Protein AF-A0A655AI24-F1 (afdb_monomer_lite)

Secondary structure (DSSP, 8-state):
-EEEHHHHHHHHHHHH-TTS----EEEEEEB--SS-THHHHTT--S-EEEEE-TTGGGSSSB-HHHHHHH-TTEEEEEETT--GGGG---TTTTTTTT-----HHHHHHHHHHHHHHHHHHTT--GGGGGGG-TTPPPTTEEPP-TTPPPPPHHHHHHHHT-

Organism: Mycobacterium tuberculosis (NCBI:txid1773)

pLDDT: mean 83.65, std 15.65, range [48.12, 98.06]

InterPro domains:
  IPR029058 Alpha/Beta hydrolase fold [SSF53474] (1-128)

Radius of gyration: 15.66 Å; chains: 1; bounding box: 42×34×44 Å

Structure (mmCIF, N/CA/C/O backbone):
data_AF-A0A655AI24-F1
#
_entry.id   AF-A0A655AI24-F1
#
loop_
_atom_site.group_PDB
_atom_site.id
_atom_site.type_symbol
_atom_site.label_atom_id
_atom_site.label_alt_id
_atom_site.label_comp_id
_atom_site.label_asym_id
_atom_site.label_entity_id
_atom_site.label_seq_id
_atom_site.pdbx_PDB_ins_code
_atom_site.Cartn_x
_atom_site.Cartn_y
_atom_site.Cartn_z
_atom_site.occupancy
_atom_site.B_iso_or_equiv
_atom_site.auth_seq_id
_atom_site.auth_comp_id
_atom_site.auth_asym_id
_atom_site.auth_atom_id
_atom_site.pdbx_PDB_model_num
ATOM 1 N N . MET A 1 1 ? -0.957 9.000 -0.628 1.00 93.75 1 MET A N 1
ATOM 2 C CA . MET A 1 1 ? -0.768 7.888 -1.589 1.00 93.75 1 MET A CA 1
ATOM 3 C C . MET A 1 1 ? 0.140 8.346 -2.714 1.00 93.75 1 MET A C 1
ATOM 5 O O . MET A 1 1 ? 0.152 9.540 -2.987 1.00 93.75 1 MET A O 1
ATOM 9 N N . GLY A 1 2 ? 0.846 7.440 -3.384 1.00 93.88 2 GLY A N 1
ATOM 10 C CA . GLY A 1 2 ? 1.641 7.798 -4.559 1.00 93.88 2 GLY A CA 1
ATOM 11 C C . GLY A 1 2 ? 2.158 6.586 -5.324 1.00 93.88 2 GLY A C 1
ATOM 12 O O . GLY A 1 2 ? 1.978 5.450 -4.883 1.00 93.88 2 GLY A O 1
ATOM 13 N N . HIS A 1 3 ? 2.776 6.838 -6.480 1.00 93.50 3 HIS A N 1
ATOM 14 C CA . HIS A 1 3 ? 3.334 5.811 -7.358 1.00 93.50 3 HIS A CA 1
ATOM 15 C C . HIS A 1 3 ? 4.844 5.972 -7.557 1.00 93.50 3 HIS A C 1
ATOM 17 O O . HIS A 1 3 ? 5.327 7.104 -7.591 1.00 93.50 3 HIS A O 1
ATOM 23 N N . GLY A 1 4 ? 5.581 4.868 -7.710 1.00 91.31 4 GLY A N 1
ATOM 24 C CA . GLY A 1 4 ? 7.021 4.911 -7.945 1.00 91.31 4 GLY A CA 1
ATOM 25 C C . GLY A 1 4 ? 7.718 5.571 -6.763 1.00 91.31 4 GLY A C 1
ATOM 26 O O . GLY A 1 4 ? 7.438 5.251 -5.605 1.00 91.31 4 GLY A O 1
ATOM 27 N N . PHE A 1 5 ? 8.514 6.599 -7.048 1.00 92.56 5 PHE A N 1
ATOM 28 C CA . PHE A 1 5 ? 9.107 7.439 -6.010 1.00 92.56 5 PHE A CA 1
ATOM 29 C C . PHE A 1 5 ? 8.042 8.088 -5.115 1.00 92.56 5 PHE A C 1
ATOM 31 O O . PHE A 1 5 ? 8.192 8.136 -3.899 1.00 92.56 5 PHE A O 1
ATOM 38 N N . GLY A 1 6 ? 6.914 8.514 -5.692 1.00 93.88 6 GLY A N 1
ATOM 39 C CA . GLY A 1 6 ? 5.787 9.063 -4.938 1.00 93.88 6 GLY A CA 1
ATOM 40 C C . GLY A 1 6 ? 5.151 8.056 -3.973 1.00 93.88 6 GLY A C 1
ATOM 41 O O . GLY A 1 6 ? 4.557 8.461 -2.977 1.00 93.88 6 GLY A O 1
ATOM 42 N N . GLY A 1 7 ? 5.275 6.750 -4.240 1.00 95.00 7 GLY A N 1
ATOM 43 C CA . GLY A 1 7 ? 4.836 5.699 -3.320 1.00 95.00 7 GLY A CA 1
ATOM 44 C C . GLY A 1 7 ? 5.677 5.691 -2.047 1.00 95.00 7 GLY A C 1
ATOM 45 O O . GLY A 1 7 ? 5.126 5.726 -0.952 1.00 95.00 7 GLY A O 1
ATOM 46 N N . SER A 1 8 ? 6.998 5.754 -2.200 1.00 95.88 8 SER A N 1
ATOM 47 C CA . SER A 1 8 ? 7.948 5.856 -1.088 1.00 95.88 8 SER A CA 1
ATOM 48 C C . SER A 1 8 ? 7.853 7.206 -0.373 1.00 95.88 8 SER A C 1
ATOM 50 O O . SER A 1 8 ? 7.843 7.259 0.852 1.00 95.88 8 SER A O 1
ATOM 52 N N . ALA A 1 9 ? 7.661 8.305 -1.108 1.00 96.50 9 ALA A N 1
ATOM 53 C CA . ALA A 1 9 ? 7.425 9.623 -0.521 1.00 96.50 9 ALA A CA 1
ATOM 54 C C . ALA A 1 9 ? 6.152 9.665 0.344 1.00 96.50 9 ALA A C 1
ATOM 56 O O . ALA A 1 9 ? 6.130 10.343 1.366 1.00 96.50 9 ALA A O 1
ATOM 57 N N . ALA A 1 10 ? 5.101 8.919 -0.018 1.00 96.50 10 ALA A N 1
ATOM 58 C CA . ALA A 1 10 ? 3.894 8.826 0.803 1.00 96.50 10 ALA A CA 1
ATOM 59 C C . ALA A 1 10 ? 4.153 8.154 2.165 1.00 96.50 10 ALA A C 1
ATOM 61 O O . ALA A 1 10 ? 3.494 8.513 3.138 1.00 96.50 10 ALA A O 1
ATOM 62 N N . VAL A 1 11 ? 5.106 7.220 2.236 1.00 96.44 11 VAL A N 1
ATOM 63 C C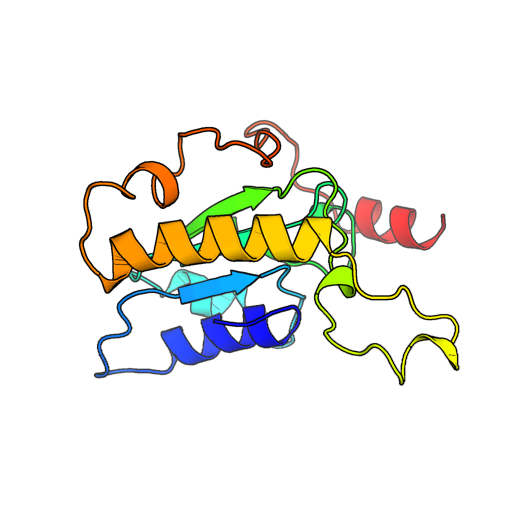A . VAL A 1 11 ? 5.550 6.580 3.486 1.00 96.44 11 VAL A CA 1
ATOM 64 C C . VAL A 1 11 ? 6.297 7.587 4.353 1.00 96.44 11 VAL A C 1
ATOM 66 O O . VAL A 1 11 ? 5.933 7.778 5.509 1.00 96.44 11 VAL A O 1
ATOM 69 N N . PHE A 1 12 ? 7.275 8.298 3.779 1.00 95.88 12 PHE A N 1
ATOM 70 C CA . PHE A 1 12 ? 7.984 9.376 4.479 1.00 95.88 12 PHE A CA 1
ATOM 71 C C . PHE A 1 12 ? 7.029 10.439 5.016 1.00 95.88 12 PHE A C 1
ATOM 73 O O . PHE A 1 12 ? 7.134 10.837 6.172 1.00 95.88 12 PHE A O 1
ATOM 80 N N . ALA A 1 13 ? 6.077 10.875 4.188 1.00 95.06 13 ALA A N 1
ATOM 81 C CA . ALA A 1 13 ? 5.080 11.853 4.593 1.00 95.06 13 ALA A CA 1
ATOM 82 C C . ALA A 1 13 ? 4.250 11.342 5.776 1.00 95.06 13 ALA A C 1
ATOM 84 O O . ALA A 1 13 ? 4.054 12.074 6.737 1.00 95.06 13 ALA A O 1
ATOM 85 N N . ALA A 1 14 ? 3.797 10.087 5.738 1.00 94.06 14 ALA A N 1
ATOM 86 C CA . ALA A 1 14 ? 3.033 9.509 6.838 1.00 94.06 14 ALA A CA 1
ATOM 87 C C . ALA A 1 14 ? 3.841 9.428 8.140 1.00 94.06 14 ALA A C 1
ATOM 89 O O . ALA A 1 14 ? 3.306 9.751 9.194 1.00 94.06 14 ALA A O 1
ATOM 90 N N . ALA A 1 15 ? 5.120 9.054 8.068 1.00 93.00 15 ALA A N 1
ATOM 91 C CA . ALA A 1 15 ? 5.975 8.933 9.248 1.00 93.00 15 ALA A CA 1
ATOM 92 C C . ALA A 1 15 ? 6.372 10.297 9.838 1.00 93.00 15 ALA A C 1
ATOM 94 O O . ALA A 1 15 ? 6.539 10.423 11.047 1.00 93.00 15 ALA A O 1
ATOM 95 N N . GLY A 1 16 ? 6.509 11.327 8.995 1.00 89.56 16 GLY A N 1
ATOM 96 C CA . GLY A 1 16 ? 6.860 12.684 9.423 1.00 89.56 16 GLY A CA 1
ATOM 97 C C . GLY A 1 16 ? 5.687 13.518 9.951 1.00 89.56 16 GLY A C 1
ATOM 98 O O . GLY A 1 16 ? 5.912 14.552 10.578 1.00 89.56 16 GLY A O 1
ATOM 99 N N . LEU A 1 17 ? 4.439 13.105 9.710 1.00 86.50 17 LEU A N 1
ATOM 100 C CA . LEU A 1 17 ? 3.241 13.821 10.157 1.00 86.50 17 LEU A CA 1
ATOM 101 C C . LEU A 1 17 ? 2.897 13.470 11.613 1.00 86.50 17 LEU A C 1
ATOM 103 O O . LEU A 1 17 ? 1.951 12.734 11.892 1.00 86.50 17 LEU A O 1
ATOM 107 N N . THR A 1 18 ? 3.646 14.034 12.559 1.00 66.19 18 THR A N 1
ATOM 108 C CA . THR A 1 18 ? 3.320 13.960 13.990 1.00 66.19 18 THR A CA 1
ATOM 109 C C . THR A 1 18 ? 2.122 14.867 14.313 1.00 66.19 18 THR A C 1
ATOM 111 O O . THR A 1 18 ? 2.037 16.009 13.867 1.00 66.19 18 THR A O 1
ATOM 114 N N . GLY A 1 19 ? 1.128 14.352 15.044 1.00 63.41 19 GLY A N 1
ATOM 115 C CA . GLY A 1 19 ? -0.059 15.119 15.466 1.00 63.41 19 GLY A CA 1
ATOM 116 C C . GLY A 1 19 ? -1.179 15.272 14.425 1.00 63.41 19 GLY A C 1
ATOM 117 O O . GLY A 1 19 ? -2.259 15.748 14.765 1.00 63.41 19 GLY A O 1
ATOM 118 N N . THR A 1 20 ? -0.978 14.825 13.181 1.00 70.38 20 THR A N 1
ATOM 119 C CA . THR A 1 20 ? -2.058 14.700 12.187 1.00 70.38 20 THR A CA 1
ATOM 120 C C . THR A 1 20 ? -2.471 13.239 12.068 1.00 70.38 20 THR A C 1
ATOM 122 O O . THR A 1 20 ? -1.638 12.373 11.813 1.00 70.38 20 THR A O 1
ATOM 125 N N . HIS A 1 21 ? -3.763 12.941 12.211 1.00 79.69 21 HIS A N 1
ATOM 126 C CA . HIS A 1 21 ? -4.266 11.569 12.111 1.00 79.69 21 HIS A CA 1
ATOM 127 C C . HIS A 1 21 ? -4.340 11.102 10.650 1.00 79.69 21 HIS A C 1
ATOM 129 O O . HIS A 1 21 ? -5.412 11.077 10.038 1.00 79.69 21 HIS A O 1
ATOM 135 N N . VAL A 1 22 ? -3.198 10.714 10.077 1.00 90.31 22 VAL A N 1
ATOM 136 C CA . VAL A 1 22 ? -3.171 9.932 8.836 1.00 90.31 22 VAL A CA 1
ATOM 137 C C . VAL A 1 22 ? -3.918 8.625 9.100 1.00 90.31 22 VAL A C 1
ATOM 139 O O . VAL A 1 22 ? -3.504 7.818 9.921 1.00 90.31 22 VAL A O 1
ATOM 142 N N . LYS A 1 23 ? -5.052 8.417 8.428 1.00 93.00 23 LYS A N 1
ATOM 143 C CA . LYS A 1 23 ? -5.887 7.224 8.653 1.00 93.00 23 LYS A CA 1
ATOM 144 C C . LYS A 1 23 ? -5.471 6.026 7.810 1.00 93.00 23 LYS A C 1
ATOM 146 O O . LYS A 1 23 ? -5.739 4.892 8.183 1.00 93.00 23 LYS A O 1
ATOM 151 N N . SER A 1 24 ? -4.873 6.270 6.648 1.00 94.75 24 SER A N 1
ATOM 152 C CA . SER A 1 24 ? -4.432 5.212 5.749 1.00 94.75 24 SER A CA 1
ATOM 153 C C . SER A 1 24 ? -3.457 5.743 4.708 1.00 94.75 24 SER A C 1
ATOM 155 O O . SER A 1 24 ? -3.498 6.919 4.335 1.00 94.75 24 SER A O 1
ATOM 157 N N . VAL A 1 25 ? -2.597 4.865 4.207 1.00 97.00 25 VAL A N 1
ATOM 158 C CA . VAL A 1 25 ? -1.568 5.193 3.221 1.00 97.00 25 VAL A CA 1
ATOM 159 C C . VAL A 1 25 ? -1.564 4.126 2.126 1.00 97.00 25 VAL A C 1
ATOM 161 O O . VAL A 1 25 ? -1.833 2.956 2.378 1.00 97.00 25 VAL A O 1
ATOM 164 N N . ALA A 1 26 ? -1.258 4.525 0.891 1.00 97.75 26 ALA A N 1
ATOM 165 C CA . ALA A 1 26 ? -1.111 3.598 -0.227 1.00 97.75 26 ALA A CA 1
ATOM 166 C C . ALA A 1 26 ? 0.149 3.909 -1.045 1.00 97.75 26 ALA A C 1
ATOM 168 O O . ALA A 1 26 ? 0.319 5.040 -1.519 1.00 97.75 26 ALA A O 1
ATOM 169 N N . ALA A 1 27 ? 1.001 2.901 -1.222 1.00 97.50 27 ALA A N 1
ATOM 170 C CA . ALA A 1 27 ? 2.244 2.935 -1.980 1.00 97.50 27 ALA A CA 1
ATOM 171 C C . ALA A 1 27 ? 2.110 2.033 -3.220 1.00 97.50 27 ALA A C 1
ATOM 173 O O . ALA A 1 27 ? 1.995 0.813 -3.122 1.00 97.50 27 ALA A O 1
ATOM 174 N N . ILE A 1 28 ? 2.071 2.636 -4.408 1.00 96.50 28 ILE A N 1
ATOM 175 C CA . ILE A 1 28 ? 1.711 1.946 -5.651 1.00 96.50 28 ILE A CA 1
ATOM 176 C C . ILE A 1 28 ? 2.957 1.753 -6.519 1.00 96.50 28 ILE A C 1
ATOM 178 O O . ILE A 1 28 ? 3.499 2.713 -7.052 1.00 96.50 28 ILE A O 1
ATOM 182 N N . PHE A 1 29 ? 3.403 0.517 -6.712 1.00 93.81 29 PHE A N 1
ATOM 183 C CA . PHE A 1 29 ? 4.691 0.180 -7.335 1.00 93.81 29 PHE A CA 1
ATOM 184 C C . PHE A 1 29 ? 5.828 1.063 -6.775 1.00 93.81 29 PHE A C 1
ATOM 186 O O . PHE A 1 29 ? 6.417 1.833 -7.537 1.00 93.81 29 PHE A O 1
ATOM 193 N N . PRO A 1 30 ? 6.044 1.083 -5.442 1.00 94.56 30 PRO A N 1
ATOM 194 C CA . PRO A 1 30 ? 7.007 1.986 -4.826 1.00 94.56 30 PRO A CA 1
ATOM 195 C C . PRO A 1 30 ? 8.438 1.655 -5.258 1.00 94.56 30 PRO A C 1
ATOM 197 O O . PRO A 1 30 ? 8.767 0.495 -5.529 1.00 94.56 30 PRO A O 1
ATOM 200 N N . THR A 1 31 ? 9.278 2.687 -5.334 1.00 92.12 31 THR A N 1
ATOM 201 C CA . THR A 1 31 ? 10.678 2.539 -5.742 1.00 92.12 31 THR A CA 1
ATOM 202 C C . THR A 1 31 ? 11.656 2.842 -4.620 1.00 92.12 31 THR A C 1
ATOM 204 O O . THR A 1 31 ? 11.360 3.634 -3.727 1.00 92.12 31 THR A O 1
ATOM 207 N N . VAL A 1 32 ? 12.856 2.271 -4.714 1.00 89.56 32 VAL A N 1
ATOM 208 C CA . VAL A 1 32 ? 13.988 2.558 -3.826 1.00 89.56 32 VAL A CA 1
ATOM 209 C C . VAL A 1 32 ? 14.255 4.064 -3.731 1.00 89.56 32 VAL A C 1
ATOM 211 O O . VAL A 1 32 ? 14.145 4.802 -4.714 1.00 89.56 32 VAL A O 1
ATOM 214 N N . THR A 1 33 ? 14.605 4.516 -2.532 1.00 92.00 33 THR A N 1
ATOM 215 C CA . THR A 1 33 ? 14.949 5.906 -2.215 1.00 92.00 33 THR A CA 1
ATOM 216 C C . THR A 1 33 ? 16.215 5.942 -1.368 1.00 92.00 33 THR A C 1
ATOM 218 O O . THR A 1 33 ? 16.583 4.939 -0.758 1.00 92.00 33 THR A O 1
ATOM 221 N N . ASN A 1 34 ? 16.865 7.104 -1.306 1.00 90.62 34 ASN A N 1
ATOM 222 C CA . ASN A 1 34 ? 17.893 7.387 -0.310 1.00 90.62 34 ASN A CA 1
ATOM 223 C C . ASN A 1 34 ? 17.496 8.662 0.463 1.00 90.62 34 ASN A C 1
ATOM 225 O O . ASN A 1 34 ? 17.379 9.707 -0.183 1.00 90.62 34 ASN A O 1
ATOM 229 N N . PRO A 1 35 ? 17.255 8.607 1.789 1.00 91.69 35 PRO A N 1
ATOM 230 C CA . PRO A 1 35 ? 17.300 7.418 2.656 1.00 91.69 35 PRO A CA 1
ATOM 231 C C . PRO A 1 35 ? 16.249 6.353 2.283 1.00 91.69 35 PRO A C 1
ATOM 233 O O . PRO A 1 35 ? 15.304 6.632 1.540 1.00 91.69 35 PRO A O 1
ATOM 236 N N . ALA A 1 36 ? 16.428 5.122 2.770 1.00 94.44 36 ALA A N 1
ATOM 237 C CA . ALA A 1 36 ? 15.520 4.004 2.504 1.00 94.44 36 ALA A CA 1
ATOM 238 C C . ALA A 1 36 ? 14.152 4.228 3.174 1.00 94.44 36 ALA A C 1
ATOM 240 O O . ALA A 1 36 ? 14.090 4.513 4.370 1.00 94.44 36 ALA A O 1
ATOM 241 N N . ALA A 1 37 ? 13.061 4.092 2.414 1.00 95.44 37 ALA A N 1
ATOM 242 C CA . ALA A 1 37 ? 11.695 4.299 2.907 1.00 95.44 37 ALA A CA 1
ATOM 243 C C . ALA A 1 37 ? 11.235 3.218 3.899 1.00 95.44 37 ALA A C 1
ATOM 245 O O . ALA A 1 37 ? 10.284 3.426 4.639 1.00 95.44 37 ALA A O 1
ATOM 246 N N . GLU A 1 38 ? 11.922 2.082 3.948 1.00 95.94 38 GLU A N 1
ATOM 247 C CA . GLU A 1 38 ? 11.707 1.000 4.904 1.00 95.94 38 GLU A CA 1
ATOM 248 C C . GLU A 1 38 ? 11.964 1.446 6.349 1.00 95.94 38 GLU A C 1
ATOM 250 O O . GLU A 1 38 ? 11.266 1.008 7.256 1.00 95.94 38 GLU A O 1
ATOM 255 N N . GLN A 1 39 ? 12.916 2.359 6.563 1.00 95.44 39 GLN A N 1
ATOM 256 C CA . GLN A 1 39 ? 13.249 2.872 7.896 1.00 95.44 39 GLN A CA 1
ATOM 257 C C . GLN A 1 39 ? 12.078 3.626 8.551 1.00 95.44 39 GLN A C 1
ATOM 259 O O . GLN A 1 39 ? 11.667 3.238 9.641 1.00 95.44 39 GLN A O 1
ATOM 264 N N . PRO A 1 40 ? 11.476 4.653 7.918 1.00 94.50 40 PRO A N 1
ATOM 265 C CA . PRO A 1 40 ? 10.273 5.281 8.462 1.00 94.50 40 PRO A CA 1
ATOM 266 C C . PRO A 1 40 ? 9.041 4.372 8.400 1.00 94.50 40 PRO A C 1
ATOM 268 O O . PRO A 1 40 ? 8.119 4.559 9.184 1.00 94.50 40 PRO A O 1
ATOM 271 N N . ALA A 1 41 ? 8.991 3.390 7.493 1.00 95.88 41 ALA A N 1
ATOM 272 C CA . ALA A 1 41 ? 7.871 2.451 7.438 1.00 95.88 41 ALA A CA 1
ATOM 273 C C . ALA A 1 41 ? 7.759 1.603 8.714 1.00 95.88 41 ALA A C 1
ATOM 275 O O . ALA A 1 41 ? 6.648 1.337 9.163 1.00 95.88 41 ALA A O 1
ATOM 276 N N . ALA A 1 42 ? 8.898 1.268 9.330 1.00 95.44 42 ALA A N 1
ATOM 277 C CA . ALA A 1 42 ? 8.967 0.542 10.598 1.00 95.44 42 ALA A CA 1
ATOM 278 C C . ALA A 1 42 ? 8.350 1.285 11.788 1.00 95.44 42 ALA A C 1
ATOM 280 O O . ALA A 1 42 ? 8.073 0.667 12.811 1.00 95.44 42 ALA A O 1
ATOM 281 N N . THR A 1 43 ? 8.103 2.592 11.669 1.00 93.12 43 THR A N 1
ATOM 282 C CA . THR A 1 43 ? 7.449 3.382 12.722 1.00 93.12 43 THR A CA 1
ATOM 283 C C . THR A 1 43 ? 5.969 3.650 12.432 1.00 93.12 43 THR A C 1
ATOM 285 O O . THR A 1 43 ? 5.342 4.424 13.152 1.00 93.12 43 THR A O 1
ATOM 288 N N . LEU A 1 44 ? 5.401 3.090 11.354 1.00 93.38 44 LEU A N 1
ATOM 289 C CA . LEU A 1 44 ? 4.014 3.338 10.953 1.00 93.38 44 LEU A CA 1
ATOM 290 C C . LEU A 1 44 ? 3.031 2.341 11.578 1.00 93.38 44 LEU A C 1
ATOM 292 O O . LEU A 1 44 ? 2.939 1.191 11.156 1.00 93.38 44 LEU A O 1
ATOM 296 N N . ASP A 1 45 ? 2.165 2.846 12.457 1.00 91.88 45 ASP A N 1
ATOM 297 C CA . ASP A 1 45 ? 1.021 2.092 13.004 1.00 91.88 45 ASP A CA 1
ATOM 298 C C . ASP A 1 45 ? -0.261 2.198 12.160 1.00 91.88 45 ASP A C 1
ATOM 300 O O . ASP A 1 45 ? -1.278 1.555 12.436 1.00 91.88 45 ASP A O 1
ATOM 304 N N . VAL A 1 46 ? -0.241 3.026 11.116 1.00 93.19 46 VAL A N 1
ATOM 305 C CA . VAL A 1 46 ? -1.400 3.263 10.248 1.00 93.19 46 VAL A CA 1
ATOM 306 C C . VAL A 1 46 ? -1.528 2.153 9.198 1.00 93.19 46 VAL A C 1
ATOM 308 O O . VAL A 1 46 ? -0.512 1.672 8.688 1.00 93.19 46 VAL A O 1
ATOM 311 N N . PRO A 1 47 ? -2.754 1.750 8.813 1.00 95.38 47 PRO A N 1
ATOM 312 C CA . PRO A 1 47 ? -2.946 0.714 7.805 1.00 95.38 47 PRO A CA 1
ATOM 313 C C . PRO A 1 47 ? -2.434 1.166 6.430 1.00 95.38 47 PRO A C 1
ATOM 315 O O . PRO A 1 47 ? -2.779 2.251 5.933 1.00 95.38 47 PRO A O 1
ATOM 318 N N . GLY A 1 48 ? -1.648 0.298 5.792 1.00 96.81 48 GLY A N 1
ATOM 319 C CA . GLY A 1 48 ? -1.020 0.528 4.491 1.00 96.81 48 GLY A CA 1
ATOM 320 C C . GLY A 1 48 ? -1.540 -0.394 3.385 1.00 96.81 48 GLY A C 1
ATOM 321 O O . GLY A 1 48 ? -1.837 -1.559 3.624 1.00 96.81 48 GLY A O 1
ATOM 322 N N . LEU A 1 49 ? -1.598 0.097 2.146 1.00 98.06 49 LEU A N 1
ATOM 323 C CA . LEU A 1 49 ? -1.727 -0.740 0.949 1.00 98.06 49 LEU A CA 1
ATOM 324 C C . LEU A 1 49 ? -0.469 -0.608 0.094 1.00 98.06 49 LEU A C 1
ATOM 326 O O . LEU A 1 49 ? -0.149 0.488 -0.367 1.00 98.06 49 LEU A O 1
ATOM 330 N N . ILE A 1 50 ? 0.197 -1.723 -0.187 1.00 97.38 50 ILE A N 1
ATOM 331 C CA . ILE A 1 50 ? 1.327 -1.787 -1.113 1.00 97.38 50 ILE A CA 1
ATOM 332 C C . ILE A 1 50 ? 0.882 -2.566 -2.347 1.00 97.38 50 ILE A C 1
ATOM 334 O O . ILE A 1 50 ? 0.528 -3.739 -2.258 1.00 97.38 50 ILE A O 1
ATOM 338 N N . LEU A 1 51 ? 0.900 -1.925 -3.515 1.00 95.75 51 LEU A N 1
ATOM 339 C CA . LEU A 1 51 ? 0.647 -2.603 -4.789 1.00 95.75 51 LEU A CA 1
ATOM 340 C C . LEU A 1 51 ? 1.970 -2.830 -5.512 1.00 95.75 51 LEU A C 1
ATOM 342 O O . LEU A 1 51 ? 2.761 -1.903 -5.642 1.00 95.75 51 LEU A O 1
ATOM 346 N N . THR A 1 52 ? 2.205 -4.034 -6.023 1.00 93.25 52 THR A N 1
ATOM 347 C CA . THR A 1 52 ? 3.392 -4.355 -6.830 1.00 93.25 52 THR A CA 1
ATOM 348 C C . THR A 1 52 ? 3.018 -5.138 -8.089 1.00 93.25 52 THR A C 1
ATOM 350 O O . THR A 1 52 ? 1.862 -5.520 -8.266 1.00 93.25 52 THR A O 1
ATOM 353 N N . ALA A 1 53 ? 3.959 -5.334 -9.012 1.00 89.94 53 ALA A N 1
ATOM 354 C CA . ALA A 1 53 ? 3.776 -6.138 -10.222 1.00 89.94 53 ALA A CA 1
ATOM 355 C C . ALA A 1 53 ? 4.482 -7.507 -10.087 1.00 89.94 53 ALA A C 1
ATOM 357 O O . ALA A 1 53 ? 5.457 -7.608 -9.351 1.00 89.94 53 ALA A O 1
ATOM 358 N N . PRO A 1 54 ? 4.082 -8.559 -10.827 1.00 82.44 54 PRO A N 1
ATOM 359 C CA . PRO A 1 54 ? 4.648 -9.908 -10.666 1.00 82.44 54 PRO A CA 1
ATOM 360 C C . PRO A 1 54 ? 6.162 -10.009 -10.930 1.00 82.44 54 PRO A C 1
ATOM 362 O O . PRO A 1 54 ? 6.821 -10.919 -10.440 1.00 82.44 54 PRO A O 1
ATOM 365 N N . GLY A 1 55 ? 6.727 -9.072 -11.702 1.00 72.06 55 GLY A N 1
ATOM 366 C CA . GLY A 1 55 ? 8.168 -8.971 -11.962 1.00 72.06 55 GLY A CA 1
ATOM 367 C C . GLY A 1 55 ? 8.884 -7.865 -11.183 1.00 72.06 55 GLY A C 1
ATOM 368 O O . GLY A 1 55 ? 10.110 -7.834 -11.188 1.00 72.06 55 GLY A O 1
ATOM 369 N N . ASP A 1 56 ? 8.149 -6.980 -10.503 1.00 68.94 56 ASP A N 1
ATOM 370 C CA . ASP A 1 56 ? 8.722 -5.829 -9.790 1.00 68.94 56 ASP A CA 1
ATOM 371 C C . ASP A 1 56 ? 9.712 -6.241 -8.696 1.00 68.94 56 ASP A C 1
ATOM 373 O O . ASP A 1 56 ? 10.776 -5.632 -8.638 1.00 68.94 56 ASP A O 1
ATOM 377 N N . PRO A 1 57 ? 9.445 -7.266 -7.859 1.00 64.25 57 PRO A N 1
ATOM 378 C CA . PRO A 1 57 ? 10.381 -7.675 -6.813 1.00 64.25 57 PRO A CA 1
ATOM 379 C C . PRO A 1 57 ? 11.795 -8.005 -7.313 1.00 64.25 57 PRO A C 1
ATOM 381 O O . PRO A 1 57 ? 12.767 -7.835 -6.577 1.00 64.25 57 PRO A O 1
ATOM 384 N N . LYS A 1 58 ? 11.911 -8.451 -8.571 1.00 62.84 58 LYS A N 1
ATOM 385 C CA . LYS A 1 58 ? 13.181 -8.802 -9.226 1.00 62.84 58 LYS A CA 1
ATOM 386 C C . LYS A 1 58 ? 13.919 -7.584 -9.785 1.00 62.84 58 LYS A C 1
ATOM 388 O O . LYS A 1 58 ? 15.085 -7.686 -10.149 1.00 62.84 58 LYS A O 1
ATOM 393 N N . THR A 1 59 ? 13.259 -6.430 -9.850 1.00 63.22 59 THR A N 1
ATOM 394 C CA . THR A 1 59 ? 13.878 -5.180 -10.293 1.00 63.22 59 THR A CA 1
ATOM 395 C C . THR A 1 59 ? 14.695 -4.548 -9.167 1.00 63.22 59 THR A C 1
ATOM 397 O O . THR A 1 59 ? 14.337 -4.612 -7.989 1.00 63.22 59 THR A O 1
ATOM 400 N N . LEU A 1 60 ? 15.796 -3.887 -9.529 1.00 61.06 60 LEU A N 1
ATOM 401 C CA . LEU A 1 60 ? 16.576 -3.079 -8.585 1.00 61.06 60 LEU A CA 1
ATOM 402 C C . LEU A 1 60 ? 15.828 -1.843 -8.102 1.00 61.06 60 LEU A C 1
ATOM 404 O O . LEU A 1 60 ? 16.118 -1.332 -7.026 1.00 61.06 60 LEU A O 1
ATOM 408 N N . THR A 1 61 ? 14.887 -1.354 -8.903 1.00 75.12 61 THR A N 1
ATOM 409 C CA . THR A 1 61 ? 14.189 -0.107 -8.623 1.00 75.12 61 THR A CA 1
ATOM 410 C C . THR A 1 61 ? 13.022 -0.295 -7.672 1.00 75.12 61 THR A C 1
ATOM 412 O O . THR A 1 61 ? 12.651 0.679 -7.034 1.00 75.12 61 THR A O 1
ATOM 415 N N . SER A 1 62 ? 12.458 -1.497 -7.533 1.00 83.81 62 SER A N 1
ATOM 416 C CA . SER A 1 62 ? 11.350 -1.760 -6.611 1.00 83.81 62 SER A CA 1
ATOM 417 C C . SER A 1 62 ? 11.829 -2.033 -5.188 1.00 83.81 62 SER A C 1
ATOM 419 O O . SER A 1 62 ? 12.756 -2.818 -4.957 1.00 83.81 62 SER A O 1
ATOM 421 N N . ASN A 1 63 ? 11.123 -1.443 -4.225 1.00 89.62 63 ASN A N 1
ATOM 422 C CA . ASN A 1 63 ? 11.286 -1.729 -2.802 1.00 89.62 63 ASN A CA 1
ATOM 423 C C . ASN A 1 63 ? 10.025 -2.321 -2.149 1.00 89.62 63 ASN A C 1
ATOM 425 O O . ASN A 1 63 ? 9.972 -2.451 -0.933 1.00 89.62 63 ASN A O 1
ATOM 429 N N . ALA A 1 64 ? 9.020 -2.730 -2.932 1.00 91.75 64 ALA A N 1
ATOM 430 C CA . ALA A 1 64 ? 7.712 -3.139 -2.409 1.00 91.75 64 ALA A CA 1
ATOM 431 C C . ALA A 1 64 ? 7.767 -4.274 -1.364 1.00 91.75 64 ALA A C 1
ATOM 433 O O . ALA A 1 64 ? 7.077 -4.188 -0.353 1.00 91.75 64 ALA A O 1
ATOM 434 N N . LEU A 1 65 ? 8.597 -5.306 -1.582 1.00 89.44 65 LEU A N 1
ATOM 435 C CA . LEU A 1 65 ? 8.774 -6.403 -0.614 1.00 89.44 65 LEU A CA 1
ATOM 436 C C . LEU A 1 65 ? 9.544 -5.973 0.640 1.00 89.44 65 LEU A C 1
ATOM 438 O O . LEU A 1 65 ? 9.247 -6.439 1.734 1.00 89.44 65 LEU A O 1
ATOM 442 N N . GLY A 1 66 ? 10.557 -5.115 0.485 1.00 90.31 66 GLY A N 1
ATOM 443 C CA . GLY A 1 66 ? 11.291 -4.565 1.628 1.00 90.31 66 GLY A CA 1
ATOM 444 C C . GLY A 1 66 ? 10.363 -3.720 2.492 1.00 90.31 66 GLY A C 1
ATOM 445 O O . GLY A 1 66 ? 10.284 -3.908 3.701 1.00 90.31 66 GLY A O 1
ATOM 446 N N . LEU A 1 67 ? 9.568 -2.877 1.835 1.00 93.44 67 LEU A N 1
ATOM 447 C CA . LEU A 1 67 ? 8.581 -2.024 2.469 1.00 93.44 67 LEU A CA 1
ATOM 448 C C . LEU A 1 67 ? 7.482 -2.822 3.180 1.00 93.44 67 LEU A C 1
ATOM 450 O O . LEU A 1 67 ? 7.119 -2.463 4.292 1.00 93.44 67 LEU A O 1
ATOM 454 N N . SER A 1 68 ? 6.978 -3.912 2.588 1.00 93.38 68 SER A N 1
ATOM 455 C CA . SER A 1 68 ? 5.962 -4.748 3.243 1.00 93.38 68 SER A CA 1
ATOM 456 C C . SER A 1 68 ? 6.497 -5.498 4.458 1.00 93.38 68 SER A C 1
ATOM 458 O O . SER A 1 68 ? 5.743 -5.746 5.384 1.00 93.38 68 SER A O 1
ATOM 460 N N . ARG A 1 69 ? 7.785 -5.864 4.464 1.00 92.31 69 ARG A N 1
ATOM 461 C CA . ARG A 1 69 ? 8.430 -6.509 5.621 1.00 92.31 69 ARG A CA 1
ATOM 462 C C . ARG A 1 69 ? 8.718 -5.533 6.754 1.00 92.31 69 ARG A C 1
ATOM 464 O O . ARG A 1 69 ? 8.761 -5.950 7.899 1.00 92.31 69 ARG A O 1
ATOM 471 N N . ALA A 1 70 ? 8.963 -4.267 6.428 1.00 95.00 70 ALA A N 1
ATOM 472 C CA . ALA A 1 70 ? 9.211 -3.233 7.421 1.00 95.00 70 ALA A CA 1
ATOM 473 C C . ALA A 1 70 ? 7.918 -2.654 8.012 1.00 95.00 70 ALA A C 1
ATOM 475 O O . ALA A 1 70 ? 7.978 -2.008 9.043 1.00 95.00 70 ALA A O 1
ATOM 476 N N . TRP A 1 71 ? 6.764 -2.842 7.368 1.00 95.56 71 TRP A N 1
ATOM 477 C CA . TRP A 1 71 ? 5.505 -2.215 7.765 1.00 95.56 71 TRP A CA 1
ATOM 478 C C . TRP A 1 71 ? 4.428 -3.254 8.070 1.00 95.56 71 TRP A C 1
ATOM 480 O O . TRP A 1 71 ? 3.645 -3.630 7.199 1.00 95.56 71 TRP A O 1
ATOM 490 N N . ASP A 1 72 ? 4.337 -3.659 9.333 1.00 93.69 72 ASP A N 1
ATOM 491 C CA . ASP A 1 72 ? 3.459 -4.749 9.788 1.00 93.69 72 ASP A CA 1
ATOM 492 C C . ASP A 1 72 ? 1.969 -4.524 9.488 1.00 93.69 72 ASP A C 1
ATOM 494 O O . ASP A 1 72 ? 1.203 -5.464 9.278 1.00 93.69 72 ASP A O 1
ATOM 498 N N . LYS A 1 73 ? 1.527 -3.261 9.465 1.00 95.00 73 LYS A N 1
ATOM 499 C CA . LYS A 1 73 ? 0.135 -2.882 9.167 1.00 95.00 73 LYS A CA 1
ATOM 500 C C . LYS A 1 73 ? -0.150 -2.745 7.668 1.00 95.00 73 LYS A C 1
ATOM 502 O O . LYS A 1 73 ? -1.266 -2.368 7.297 1.00 95.00 73 LYS A O 1
ATOM 507 N N . ALA A 1 74 ? 0.826 -3.007 6.798 1.00 95.75 74 ALA A N 1
ATOM 508 C CA . ALA A 1 74 ? 0.637 -2.949 5.358 1.00 95.75 74 ALA A CA 1
ATOM 509 C C . ALA A 1 74 ? 0.120 -4.269 4.782 1.00 95.75 74 ALA A C 1
ATOM 511 O O . ALA A 1 74 ? 0.658 -5.343 5.014 1.00 95.75 74 ALA A O 1
ATOM 512 N N . THR A 1 75 ? -0.882 -4.168 3.916 1.00 95.19 75 THR A N 1
ATOM 513 C CA . THR A 1 75 ? -1.287 -5.251 3.023 1.00 95.19 75 THR A CA 1
ATOM 514 C C . THR A 1 75 ? -0.531 -5.131 1.705 1.00 95.19 75 THR A C 1
ATOM 516 O O . THR A 1 75 ? -0.714 -4.162 0.962 1.00 95.19 75 THR A O 1
ATOM 519 N N . LEU A 1 76 ? 0.299 -6.122 1.385 1.00 94.75 76 LEU A N 1
ATOM 520 C CA . LEU A 1 76 ? 0.917 -6.256 0.067 1.00 94.75 76 LEU A CA 1
ATOM 521 C C . LEU A 1 76 ? -0.054 -6.939 -0.902 1.00 94.75 76 LEU A C 1
ATOM 523 O O . LEU A 1 76 ? -0.722 -7.904 -0.545 1.00 94.75 76 LEU A O 1
ATOM 527 N N . ARG A 1 77 ? -0.120 -6.474 -2.154 1.00 94.88 77 ARG A N 1
ATOM 528 C CA . ARG A 1 77 ? -0.820 -7.172 -3.242 1.00 94.88 77 ARG A CA 1
ATOM 529 C C . ARG A 1 77 ? -0.038 -7.102 -4.546 1.00 94.88 77 ARG A C 1
ATOM 531 O O . ARG A 1 77 ? 0.326 -6.022 -5.015 1.00 94.88 77 ARG A O 1
ATOM 538 N N . ILE A 1 78 ? 0.152 -8.257 -5.177 1.00 93.50 78 ILE A N 1
ATOM 539 C CA . ILE A 1 78 ? 0.744 -8.366 -6.513 1.00 93.50 78 ILE A CA 1
ATOM 540 C C . ILE A 1 78 ? -0.381 -8.222 -7.539 1.00 93.50 78 ILE A C 1
ATOM 542 O O . ILE A 1 78 ? -1.276 -9.054 -7.595 1.00 93.50 78 ILE A O 1
ATOM 546 N N . VAL A 1 79 ? -0.375 -7.169 -8.354 1.00 93.56 79 VAL A N 1
ATOM 547 C CA . VAL A 1 79 ? -1.416 -6.914 -9.359 1.00 93.56 79 VAL A CA 1
ATOM 548 C C . VAL A 1 79 ? -1.138 -7.744 -10.612 1.00 93.56 79 VAL A C 1
ATOM 550 O O . VAL A 1 79 ? -0.176 -7.481 -11.338 1.00 93.56 79 VAL A O 1
ATOM 553 N N . SER A 1 80 ? -2.006 -8.711 -10.915 1.00 90.88 80 SER A N 1
ATOM 554 C CA . SER A 1 80 ? -1.818 -9.645 -12.029 1.00 90.88 80 SER A CA 1
ATOM 555 C C . SER A 1 80 ? -1.592 -8.910 -13.347 1.00 90.88 80 SER A C 1
ATOM 557 O O . SER A 1 80 ? -2.388 -8.052 -13.749 1.00 90.88 80 SER A O 1
ATOM 559 N N . LYS A 1 81 ? -0.539 -9.297 -14.077 1.00 85.56 81 LYS A N 1
ATOM 560 C CA . LYS A 1 81 ? -0.192 -8.738 -15.401 1.00 85.56 81 LYS A CA 1
ATOM 561 C C . LYS A 1 81 ? 0.018 -7.213 -15.395 1.00 85.56 81 LYS A C 1
ATOM 563 O O . LYS A 1 81 ? -0.107 -6.572 -16.446 1.00 85.56 81 LYS A O 1
ATOM 568 N N . ALA A 1 82 ? 0.291 -6.614 -14.235 1.00 83.44 82 ALA A N 1
ATOM 569 C CA . ALA A 1 82 ? 0.596 -5.197 -14.149 1.00 83.44 82 ALA A CA 1
ATOM 570 C C . ALA A 1 82 ? 1.957 -4.868 -14.767 1.00 83.44 82 ALA A C 1
ATOM 572 O O . ALA A 1 82 ? 2.883 -5.673 -14.784 1.00 83.44 82 ALA A O 1
ATOM 573 N N . ARG A 1 83 ? 2.055 -3.631 -15.251 1.00 80.69 83 ARG A N 1
ATOM 574 C CA . ARG A 1 83 ? 3.297 -2.984 -15.678 1.00 80.69 83 ARG A CA 1
ATOM 575 C C . ARG A 1 83 ? 3.463 -1.733 -14.828 1.00 80.69 83 ARG A C 1
ATOM 577 O O . ARG A 1 83 ? 2.599 -0.861 -14.936 1.00 80.69 83 ARG A O 1
ATOM 584 N N . ALA A 1 84 ? 4.522 -1.653 -14.020 1.00 74.31 84 ALA A N 1
ATOM 585 C 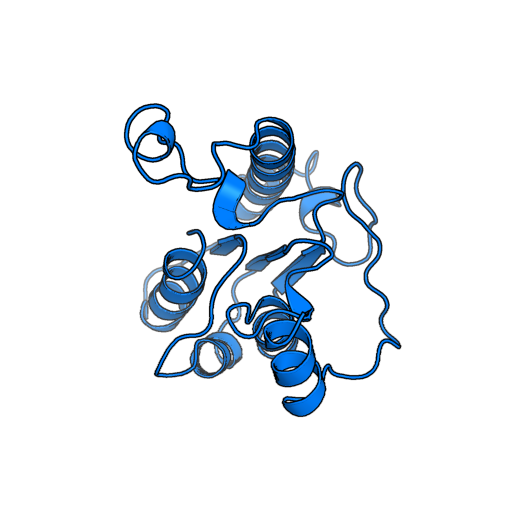CA . ALA A 1 84 ? 4.744 -0.551 -13.080 1.00 74.31 84 ALA A CA 1
ATOM 586 C C . ALA A 1 84 ? 4.716 0.820 -13.781 1.00 74.31 84 ALA A C 1
ATOM 588 O O . ALA A 1 84 ? 3.908 1.671 -13.425 1.00 74.31 84 ALA A O 1
ATOM 589 N N . GLY A 1 85 ? 5.457 0.983 -14.886 1.00 65.88 85 GLY A N 1
ATOM 590 C CA . GLY A 1 85 ? 5.429 2.209 -15.705 1.00 65.88 85 GLY A CA 1
ATOM 591 C C . GLY A 1 85 ? 4.102 2.478 -16.436 1.00 65.88 85 GLY A C 1
ATOM 592 O O . GLY A 1 85 ? 3.886 3.557 -16.978 1.00 65.88 85 GLY A O 1
ATOM 593 N N . GLY A 1 86 ? 3.171 1.520 -16.431 1.00 59.09 86 GLY A N 1
ATOM 594 C CA . GLY A 1 86 ? 1.874 1.626 -17.099 1.00 59.09 86 GLY A CA 1
ATOM 595 C C . GLY A 1 86 ? 0.861 2.533 -16.394 1.00 59.09 86 GLY A C 1
ATOM 596 O O . GLY A 1 86 ? -0.239 2.709 -16.926 1.00 59.09 86 GLY A O 1
ATOM 597 N N . LEU A 1 87 ? 1.194 3.087 -15.222 1.00 60.34 87 LEU A N 1
ATOM 598 C CA . LEU A 1 87 ? 0.376 4.092 -14.537 1.00 60.34 87 LEU A CA 1
ATOM 599 C C . LEU A 1 87 ? 0.614 5.521 -15.023 1.00 60.34 87 LEU A C 1
ATOM 601 O O . LEU A 1 87 ? -0.237 6.366 -14.762 1.00 60.34 87 LEU A O 1
ATOM 605 N N . VAL A 1 88 ? 1.703 5.791 -15.751 1.00 62.25 88 VAL A N 1
ATOM 606 C CA . VAL A 1 88 ? 1.982 7.131 -16.279 1.00 62.25 88 VAL A CA 1
ATOM 607 C C . VAL A 1 88 ? 0.849 7.553 -17.215 1.00 62.25 88 VAL A C 1
ATOM 609 O O . VAL A 1 88 ? 0.652 7.009 -18.305 1.00 62.25 88 VAL A O 1
ATOM 612 N N . GLU A 1 89 ? 0.073 8.537 -16.775 1.00 53.62 89 GLU A N 1
ATOM 613 C CA . GLU A 1 89 ? -1.089 9.045 -17.490 1.00 53.62 89 GLU A CA 1
ATOM 614 C C . GLU A 1 89 ? -0.627 10.122 -18.486 1.00 53.62 89 GLU A C 1
ATOM 616 O O . GLU A 1 89 ? -0.839 11.313 -18.315 1.00 53.62 89 GLU A O 1
ATOM 621 N N . GLY A 1 90 ? 0.089 9.696 -19.532 1.00 50.88 90 GLY A N 1
ATOM 622 C CA . GLY A 1 90 ? 0.698 10.594 -20.516 1.00 50.88 90 GLY A CA 1
ATOM 623 C C . GLY A 1 90 ? 0.605 10.031 -21.926 1.00 50.88 90 GLY A C 1
ATOM 624 O O . GLY A 1 90 ? 1.479 9.297 -22.375 1.00 50.88 90 GLY A O 1
ATOM 625 N N . ARG A 1 91 ? -0.465 10.383 -22.651 1.00 48.12 91 ARG A N 1
ATOM 626 C CA . ARG A 1 91 ? -0.704 9.931 -24.037 1.00 48.12 91 ARG A CA 1
ATOM 627 C C . ARG A 1 91 ? 0.214 10.614 -25.068 1.00 48.12 91 ARG A C 1
ATOM 629 O O . ARG A 1 91 ? 0.274 10.147 -26.200 1.00 48.12 91 ARG A O 1
ATOM 636 N N . ARG A 1 92 ? 0.877 11.723 -24.704 1.00 48.88 92 ARG A N 1
ATOM 637 C CA . ARG A 1 92 ? 1.565 12.618 -25.657 1.00 48.88 92 ARG A CA 1
ATOM 638 C C . ARG A 1 92 ? 3.092 12.698 -25.528 1.00 48.88 92 ARG A C 1
ATOM 640 O O . ARG A 1 92 ? 3.723 12.974 -26.536 1.00 48.88 92 ARG A O 1
ATOM 647 N N . LEU A 1 93 ? 3.690 12.414 -24.366 1.00 48.38 93 LEU A N 1
ATOM 648 C CA . LEU A 1 93 ? 5.154 12.513 -24.195 1.00 48.38 93 LEU A CA 1
ATOM 649 C C . LEU A 1 93 ? 5.899 11.184 -24.428 1.00 48.38 93 LEU A C 1
ATOM 651 O O . LEU A 1 93 ? 7.036 11.174 -24.879 1.00 48.38 93 LEU A O 1
ATOM 655 N N . THR A 1 94 ? 5.254 10.046 -24.158 1.00 51.12 94 THR A N 1
ATOM 656 C CA . THR A 1 94 ? 5.896 8.715 -24.182 1.00 51.12 94 THR A CA 1
ATOM 657 C C . THR A 1 94 ? 6.117 8.165 -25.591 1.00 51.12 94 THR A C 1
ATOM 659 O O . THR A 1 94 ? 7.103 7.475 -25.835 1.00 51.12 94 THR A O 1
ATOM 662 N N . LYS A 1 95 ? 5.243 8.515 -26.546 1.00 49.75 95 LYS A N 1
ATOM 663 C CA . LYS A 1 95 ? 5.304 8.021 -27.933 1.00 49.75 95 LYS A CA 1
ATO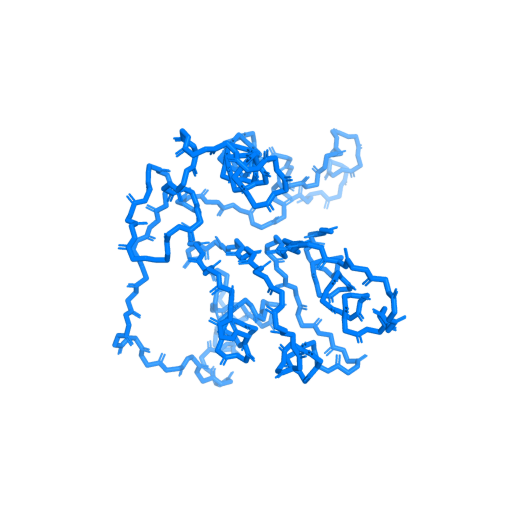M 664 C C . LYS A 1 95 ? 6.501 8.561 -28.728 1.00 49.75 95 LYS A C 1
ATOM 666 O O . LYS A 1 95 ? 6.926 7.902 -29.666 1.00 49.75 95 LYS A O 1
ATOM 671 N N . VAL A 1 96 ? 7.031 9.728 -28.351 1.00 52.03 96 VAL A N 1
ATOM 672 C CA . VAL A 1 96 ? 8.190 10.361 -29.011 1.00 52.03 96 VAL A CA 1
ATOM 673 C C . VAL A 1 96 ? 9.517 9.779 -28.502 1.00 52.03 96 VAL A C 1
ATOM 675 O O . VAL A 1 96 ? 10.506 9.791 -29.221 1.00 52.03 96 VAL A O 1
ATOM 678 N N . LEU A 1 97 ? 9.529 9.211 -27.291 1.00 57.59 97 LEU A N 1
ATOM 679 C CA . LEU A 1 97 ? 10.732 8.719 -26.606 1.00 57.59 97 LEU A CA 1
ATOM 680 C C . LEU A 1 97 ? 10.837 7.182 -26.551 1.00 57.59 97 LEU A C 1
ATOM 682 O O . LEU A 1 97 ? 11.688 6.655 -25.844 1.00 57.59 97 LEU A O 1
ATOM 686 N N . GLY A 1 98 ? 9.954 6.442 -27.235 1.00 52.81 98 GLY A N 1
ATOM 687 C CA . GLY A 1 98 ? 9.961 4.969 -27.210 1.00 52.81 98 GLY A CA 1
ATOM 688 C C . GLY A 1 98 ? 9.627 4.353 -25.842 1.00 52.81 98 GLY A C 1
ATOM 689 O O . GLY A 1 98 ? 9.838 3.160 -25.630 1.00 52.81 98 GLY A O 1
ATOM 690 N N . LEU A 1 99 ? 9.096 5.147 -24.907 1.00 56.09 99 LEU A N 1
ATOM 691 C CA . LEU A 1 99 ? 8.798 4.705 -23.548 1.00 56.09 99 LEU A CA 1
ATOM 692 C C . LEU A 1 99 ? 7.469 3.931 -23.501 1.00 56.09 99 LEU A C 1
ATOM 694 O O . LEU A 1 99 ? 6.510 4.305 -24.188 1.00 56.09 99 LEU A O 1
ATOM 698 N N . PRO A 1 100 ? 7.366 2.870 -22.678 1.00 55.19 100 PRO A N 1
ATOM 699 C CA . PRO A 1 100 ? 6.148 2.077 -22.566 1.00 55.19 100 PRO A CA 1
ATOM 700 C C . PRO A 1 100 ? 4.959 2.956 -22.150 1.00 55.19 100 PRO A C 1
ATOM 702 O O . PRO A 1 100 ? 4.963 3.594 -21.101 1.00 55.19 100 PRO A O 1
ATOM 705 N N . GLY A 1 101 ? 3.938 3.003 -23.009 1.00 57.59 101 GLY A N 1
ATOM 706 C CA . GLY A 1 101 ? 2.743 3.825 -22.818 1.00 57.59 101 GLY A CA 1
ATOM 707 C C . GLY A 1 101 ? 1.776 3.311 -21.734 1.00 57.59 101 GLY A C 1
ATOM 708 O O . GLY A 1 101 ? 1.976 2.236 -21.160 1.00 57.59 101 GLY A O 1
ATOM 709 N N . PRO A 1 102 ? 0.678 4.050 -21.475 1.00 63.91 102 PRO A N 1
ATOM 710 C CA . PRO A 1 102 ? -0.283 3.732 -20.419 1.00 63.91 102 PRO A CA 1
ATOM 711 C C . PRO A 1 102 ? -0.892 2.334 -20.584 1.00 63.91 102 PRO A C 1
ATOM 713 O O . PRO A 1 102 ? -1.415 1.981 -21.645 1.00 63.91 102 PRO A O 1
ATOM 716 N N . HIS A 1 103 ? -0.899 1.547 -19.506 1.00 77.81 103 HIS A N 1
ATOM 717 C CA . HIS A 1 103 ? -1.460 0.197 -19.494 1.00 77.81 103 HIS A CA 1
ATOM 718 C C . HIS A 1 103 ? -2.845 0.207 -18.839 1.00 77.81 103 HIS A C 1
ATOM 720 O O . HIS A 1 103 ? -2.991 0.047 -17.626 1.00 77.81 103 HIS A O 1
ATOM 726 N N . ARG A 1 104 ? -3.894 0.366 -19.659 1.00 81.81 104 ARG A N 1
ATOM 727 C CA . ARG A 1 104 ? -5.293 0.515 -19.199 1.00 81.81 104 ARG A CA 1
ATOM 728 C C . ARG A 1 104 ? -5.758 -0.585 -18.242 1.00 81.81 104 ARG A C 1
ATOM 730 O O . ARG A 1 104 ? -6.534 -0.320 -17.329 1.00 81.81 104 ARG A O 1
ATOM 737 N N . ARG A 1 105 ? -5.289 -1.823 -18.435 1.00 85.56 105 ARG A N 1
ATOM 738 C CA . ARG A 1 105 ? -5.616 -2.941 -17.535 1.00 85.56 105 ARG A CA 1
ATOM 739 C C . ARG A 1 105 ? -4.981 -2.759 -16.154 1.00 85.56 105 ARG A C 1
ATOM 741 O O . ARG A 1 105 ? -5.671 -2.985 -15.169 1.00 85.56 105 ARG A O 1
ATOM 748 N N . THR A 1 106 ? -3.733 -2.280 -16.085 1.00 87.00 106 THR A N 1
ATOM 749 C CA . THR A 1 106 ? -3.078 -1.933 -14.807 1.00 87.00 106 THR A CA 1
ATOM 750 C C . THR A 1 106 ? -3.868 -0.837 -14.111 1.00 87.00 106 THR A C 1
ATOM 752 O O . THR A 1 106 ? -4.238 -1.001 -12.958 1.00 87.00 106 THR A O 1
ATOM 755 N N . GLN A 1 107 ? -4.186 0.246 -14.827 1.00 89.69 107 GLN A N 1
ATOM 756 C CA . GLN A 1 107 ? -4.935 1.373 -14.269 1.00 89.69 107 GLN A CA 1
ATOM 757 C C . GLN A 1 107 ? -6.289 0.931 -13.706 1.00 89.69 107 GLN A C 1
ATOM 759 O O . GLN A 1 107 ? -6.643 1.316 -12.597 1.00 89.69 107 GLN A O 1
ATOM 764 N N . ARG A 1 108 ? -7.032 0.086 -14.435 1.00 92.31 108 ARG A N 1
ATOM 765 C CA . ARG A 1 108 ? -8.322 -0.442 -13.973 1.00 92.31 108 ARG A CA 1
ATOM 766 C C . ARG A 1 108 ? -8.179 -1.273 -12.697 1.00 92.31 108 ARG A C 1
ATOM 768 O O . ARG A 1 108 ? -8.940 -1.046 -11.763 1.00 92.31 108 ARG A O 1
ATOM 775 N N . SER A 1 109 ? -7.226 -2.206 -12.652 1.00 94.75 109 SER A N 1
ATOM 776 C CA . SER A 1 109 ? -7.005 -3.043 -11.466 1.00 94.75 109 SER A CA 1
ATOM 777 C C . SER A 1 109 ? -6.534 -2.219 -10.269 1.00 94.75 109 SER A C 1
ATOM 779 O O . SER A 1 109 ? -7.092 -2.353 -9.187 1.00 94.75 109 SER A O 1
ATOM 781 N N . VAL A 1 110 ? -5.565 -1.320 -10.469 1.00 94.94 110 VAL A N 1
ATOM 782 C CA . VAL A 1 110 ? -5.050 -0.431 -9.417 1.00 94.94 110 VAL A CA 1
ATOM 783 C C . VAL A 1 110 ? -6.160 0.454 -8.865 1.00 94.94 110 VAL A C 1
ATOM 785 O O . VAL A 1 110 ? -6.316 0.517 -7.653 1.00 94.94 110 VAL A O 1
ATOM 788 N N . ARG A 1 111 ? -6.974 1.082 -9.727 1.00 95.38 111 ARG A N 1
ATOM 789 C CA . ARG A 1 111 ? -8.120 1.892 -9.287 1.00 95.38 111 ARG A CA 1
ATOM 790 C C . ARG A 1 111 ? -9.109 1.061 -8.478 1.00 95.38 111 ARG A C 1
ATOM 792 O O . ARG A 1 111 ? -9.481 1.485 -7.399 1.00 95.38 111 ARG A O 1
ATOM 799 N N . ALA A 1 112 ? -9.488 -0.126 -8.949 1.00 96.69 112 ALA A N 1
ATOM 800 C CA . ALA A 1 112 ? -10.429 -0.979 -8.224 1.00 96.69 112 ALA A CA 1
ATOM 801 C C . ALA A 1 112 ? -9.901 -1.393 -6.838 1.00 96.69 112 ALA A C 1
ATOM 803 O O . ALA A 1 112 ? -10.617 -1.255 -5.849 1.00 96.69 112 ALA A O 1
ATOM 804 N N . LEU A 1 113 ? -8.648 -1.856 -6.763 1.00 97.31 113 LEU A N 1
ATOM 805 C CA . LEU A 1 113 ? -8.019 -2.283 -5.510 1.00 97.31 113 LEU A CA 1
ATOM 806 C C . LEU A 1 113 ? -7.853 -1.116 -4.533 1.00 97.31 113 LEU A C 1
ATOM 808 O O . LEU A 1 113 ? -8.226 -1.232 -3.369 1.00 97.31 113 LEU A O 1
ATOM 812 N N . LEU A 1 114 ? -7.339 0.016 -5.018 1.00 97.50 114 LEU A N 1
ATOM 813 C CA . LEU A 1 114 ? -7.139 1.218 -4.216 1.00 97.50 114 LEU A CA 1
ATOM 814 C C . LEU A 1 114 ? -8.469 1.784 -3.717 1.00 97.50 114 LEU A C 1
ATOM 816 O O . LEU A 1 114 ? -8.597 2.083 -2.537 1.00 97.50 114 LEU A O 1
ATOM 820 N N . THR A 1 115 ? -9.467 1.916 -4.593 1.00 97.75 115 THR A N 1
ATOM 821 C CA . THR A 1 115 ? -10.781 2.442 -4.217 1.00 97.75 115 THR A CA 1
ATOM 822 C C . THR A 1 115 ? -11.455 1.547 -3.186 1.00 97.75 115 THR A C 1
ATOM 824 O O . THR A 1 115 ? -11.892 2.062 -2.165 1.00 97.75 115 THR A O 1
ATOM 827 N N . GLY A 1 116 ? -11.498 0.227 -3.397 1.00 97.69 116 GLY A N 1
ATOM 828 C CA . GLY A 1 116 ? -12.084 -0.685 -2.413 1.00 97.69 116 GLY A CA 1
ATOM 829 C C . GLY A 1 116 ? -11.372 -0.608 -1.060 1.00 97.69 116 GLY A C 1
ATOM 830 O O . GLY A 1 116 ? -12.023 -0.509 -0.025 1.00 97.69 116 GLY A O 1
ATOM 831 N N . TYR A 1 117 ? -10.038 -0.555 -1.066 1.00 97.88 117 TYR A N 1
ATOM 832 C CA . TYR A 1 117 ? -9.254 -0.397 0.157 1.00 97.88 117 TYR A CA 1
ATOM 833 C C . TYR A 1 117 ? -9.603 0.899 0.903 1.00 97.88 117 TYR A C 1
ATOM 835 O O . TYR A 1 117 ? -9.916 0.851 2.088 1.00 97.88 117 TYR A O 1
ATOM 843 N N . LEU A 1 118 ? -9.628 2.041 0.208 1.00 97.25 118 LEU A N 1
ATOM 844 C CA . LEU A 1 118 ? -9.919 3.342 0.820 1.00 97.25 118 LEU A CA 1
ATOM 845 C C . LEU A 1 118 ? -11.380 3.482 1.274 1.00 97.25 118 LEU A C 1
ATOM 847 O O . LEU A 1 118 ? -11.633 4.107 2.303 1.00 97.25 118 LEU A O 1
ATOM 851 N N . LEU A 1 119 ? -12.342 2.893 0.556 1.00 98.06 119 LEU A N 1
ATOM 852 C CA . LEU A 1 119 ? -13.748 2.875 0.981 1.00 98.06 119 LEU A CA 1
ATOM 853 C C . LEU A 1 119 ? -13.913 2.178 2.336 1.00 98.06 119 LEU A C 1
ATOM 855 O O . LEU A 1 119 ? -14.702 2.628 3.165 1.00 98.06 119 LEU A O 1
ATOM 859 N N . TYR A 1 120 ? -13.115 1.143 2.598 1.00 97.50 120 TYR A N 1
ATOM 860 C CA . TYR A 1 120 ? -13.078 0.508 3.907 1.00 97.50 120 TYR A CA 1
ATOM 861 C C . TYR A 1 120 ? -12.246 1.297 4.931 1.00 97.50 120 TYR A C 1
ATOM 863 O O . TYR A 1 120 ? -12.763 1.638 5.991 1.00 97.50 120 TYR A O 1
ATOM 871 N N . THR A 1 121 ? -10.977 1.611 4.644 1.00 95.69 121 THR A N 1
ATOM 872 C CA . THR A 1 121 ? -10.054 2.164 5.657 1.00 95.69 121 THR A CA 1
ATOM 873 C C . THR A 1 121 ? -10.309 3.629 5.998 1.00 95.69 121 THR A C 1
ATOM 875 O O . THR A 1 121 ? -10.078 4.039 7.133 1.00 95.69 121 THR A O 1
ATOM 878 N N . LEU A 1 122 ? -10.796 4.426 5.043 1.00 94.75 122 LEU A N 1
ATOM 879 C CA . LEU A 1 122 ? -11.151 5.830 5.269 1.00 94.75 122 LEU A CA 1
ATOM 880 C C . LEU A 1 122 ? -12.655 6.015 5.465 1.00 94.75 122 LEU A C 1
ATOM 882 O O . LEU A 1 122 ? -13.061 6.794 6.326 1.00 94.75 122 LEU A O 1
ATOM 886 N N . GLY A 1 123 ? -13.464 5.324 4.657 1.00 93.88 123 GLY A N 1
ATOM 887 C CA . GLY A 1 123 ? -14.923 5.456 4.664 1.00 93.88 123 GLY A CA 1
ATOM 888 C C . GLY A 1 123 ? -15.636 4.597 5.710 1.00 93.88 123 GLY A C 1
ATOM 889 O O . GLY A 1 123 ? -16.782 4.883 6.042 1.00 93.88 123 GLY A O 1
ATOM 890 N N . GLY A 1 124 ? -14.985 3.558 6.242 1.00 95.75 124 GLY A N 1
ATOM 891 C CA . GLY A 1 124 ? -15.601 2.624 7.189 1.00 95.75 124 GLY A CA 1
ATOM 892 C C . GLY A 1 124 ? -16.654 1.699 6.568 1.00 95.75 124 GLY A C 1
ATOM 893 O O . GLY A 1 124 ? -17.366 1.010 7.303 1.00 95.75 124 GLY A O 1
ATOM 894 N N . ASP A 1 125 ? -16.771 1.655 5.236 1.00 97.81 125 ASP A N 1
ATOM 895 C CA . ASP A 1 125 ? -17.769 0.832 4.555 1.00 97.81 125 ASP A CA 1
ATOM 896 C C . ASP A 1 125 ? -17.365 -0.649 4.596 1.00 97.81 125 ASP A C 1
ATOM 898 O O . ASP A 1 125 ? -16.485 -1.124 3.868 1.00 97.81 125 ASP A O 1
ATOM 902 N N . LYS A 1 126 ? -18.044 -1.402 5.467 1.00 97.12 126 LYS A N 1
ATOM 903 C CA . LYS A 1 126 ? -17.787 -2.828 5.712 1.00 97.12 126 LYS A CA 1
ATOM 904 C C . LYS A 1 126 ? -18.026 -3.701 4.478 1.00 97.12 126 LYS A C 1
ATOM 906 O O . LYS A 1 126 ? -17.459 -4.792 4.418 1.00 97.12 126 LYS A O 1
ATOM 911 N N . THR A 1 127 ? -18.774 -3.221 3.480 1.00 97.56 127 THR A N 1
ATOM 912 C CA . THR A 1 127 ? -18.949 -3.893 2.180 1.00 97.56 127 THR A CA 1
ATOM 913 C C . THR A 1 127 ? -17.601 -4.148 1.504 1.00 97.56 127 THR A C 1
ATOM 915 O O . THR A 1 127 ? -17.403 -5.177 0.858 1.00 97.56 127 THR A O 1
ATOM 918 N N . TYR A 1 128 ? -16.636 -3.248 1.713 1.00 97.19 128 TYR A N 1
ATOM 919 C CA . TYR A 1 128 ? -15.311 -3.312 1.105 1.00 97.19 128 TYR A CA 1
ATOM 920 C C . TYR A 1 128 ? -14.232 -3.897 2.025 1.00 97.19 128 TYR A C 1
ATOM 922 O O . TYR A 1 128 ? -13.061 -3.904 1.648 1.00 97.19 128 TYR A O 1
ATOM 930 N N . ARG A 1 129 ? -14.591 -4.460 3.191 1.00 96.56 129 ARG A N 1
ATOM 931 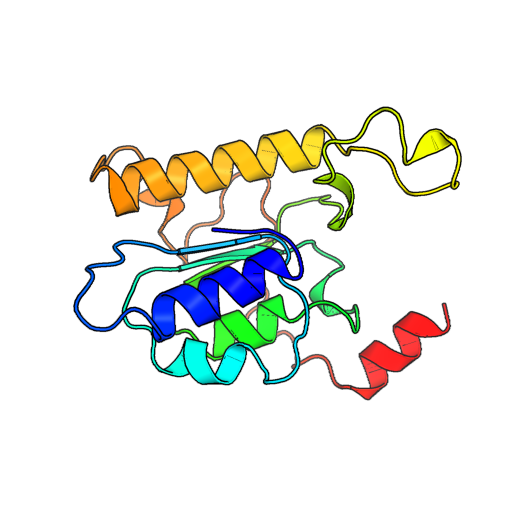C CA . ARG A 1 129 ? -13.630 -5.016 4.169 1.00 96.56 129 ARG A CA 1
ATOM 932 C C . ARG A 1 129 ? -12.603 -5.961 3.546 1.00 96.56 129 ARG A C 1
ATOM 934 O O . ARG A 1 129 ? -11.427 -5.894 3.884 1.00 96.56 129 ARG A O 1
ATOM 941 N N . ARG A 1 130 ? -13.033 -6.797 2.594 1.00 96.06 130 ARG A N 1
ATOM 942 C CA . ARG A 1 130 ? -12.160 -7.765 1.908 1.00 96.06 130 ARG A CA 1
ATOM 943 C C . ARG A 1 130 ? -10.970 -7.118 1.193 1.00 96.06 130 ARG A C 1
ATOM 945 O O . ARG A 1 130 ? -9.957 -7.776 1.002 1.00 96.06 130 ARG A O 1
ATOM 952 N N . PHE A 1 131 ? -11.059 -5.843 0.804 1.00 96.06 131 PHE A N 1
ATOM 953 C CA . PHE A 1 131 ? -9.954 -5.153 0.136 1.00 96.06 131 PHE A CA 1
ATOM 954 C C . PHE A 1 131 ? -8.762 -4.874 1.062 1.00 96.06 131 PHE A C 1
ATOM 956 O O . PHE A 1 131 ? -7.629 -4.813 0.579 1.00 96.06 131 PHE A O 1
ATOM 963 N N . ALA A 1 132 ? -8.997 -4.766 2.372 1.00 94.88 132 ALA A N 1
ATOM 964 C CA . ALA A 1 132 ? -7.973 -4.523 3.390 1.00 94.88 132 ALA A CA 1
ATOM 965 C C . ALA A 1 132 ? -7.593 -5.773 4.198 1.00 94.88 132 ALA A C 1
ATOM 967 O O . ALA A 1 132 ? -6.856 -5.667 5.170 1.00 94.88 132 ALA A O 1
ATOM 968 N N . ASP A 1 133 ? -8.116 -6.938 3.820 1.00 94.44 133 ASP A N 1
ATOM 969 C CA . ASP A 1 133 ? -7.775 -8.209 4.448 1.00 94.44 133 ASP A CA 1
ATOM 970 C C . ASP A 1 133 ? -6.512 -8.792 3.781 1.00 94.44 133 ASP A C 1
ATOM 972 O O . ASP A 1 133 ? -6.559 -9.070 2.572 1.00 94.44 133 ASP A O 1
ATOM 976 N N . PRO A 1 134 ? -5.385 -8.926 4.504 1.00 91.19 134 PRO A N 1
ATOM 977 C CA . PRO A 1 134 ? -4.122 -9.372 3.923 1.00 91.19 134 PRO A CA 1
ATOM 978 C C . PRO A 1 134 ? -4.142 -10.839 3.486 1.00 91.19 134 PRO A C 1
ATOM 980 O O . PRO A 1 134 ? -3.443 -11.184 2.535 1.00 91.19 134 PRO A O 1
ATOM 983 N N . ASP A 1 135 ? -4.988 -11.668 4.101 1.00 90.19 135 ASP A N 1
ATOM 984 C CA . ASP A 1 135 ? -5.018 -13.116 3.874 1.00 90.19 135 ASP A CA 1
ATOM 985 C C . ASP A 1 135 ? -5.951 -13.505 2.715 1.00 90.19 135 ASP A C 1
ATOM 987 O O . ASP A 1 135 ? -5.950 -14.640 2.232 1.00 90.19 135 ASP A O 1
ATOM 991 N N . LEU A 1 136 ? -6.761 -12.558 2.229 1.00 92.94 136 LEU A N 1
ATOM 992 C CA . LEU A 1 136 ? -7.693 -12.801 1.134 1.00 92.94 136 LEU A CA 1
ATOM 993 C C . LEU A 1 136 ? -7.066 -12.559 -0.238 1.00 92.94 136 LEU A C 1
ATOM 995 O O . LEU A 1 136 ? -6.652 -11.446 -0.587 1.00 92.94 136 LEU A O 1
ATOM 999 N N . GLN A 1 137 ? -7.157 -13.586 -1.084 1.00 92.88 137 GLN A N 1
ATOM 1000 C CA . GLN A 1 137 ? -6.889 -13.460 -2.509 1.00 92.88 137 GLN A CA 1
ATOM 1001 C C . GLN A 1 137 ? -8.017 -12.690 -3.201 1.00 92.88 137 GLN A C 1
ATOM 1003 O O . GLN A 1 137 ? -9.178 -13.109 -3.200 1.00 92.88 137 GLN A O 1
ATOM 1008 N N . LEU A 1 138 ? -7.675 -11.575 -3.848 1.00 94.31 138 LEU A N 1
ATOM 1009 C CA . LEU A 1 138 ? -8.631 -10.780 -4.614 1.00 94.31 138 LEU A CA 1
ATOM 1010 C C . LEU A 1 138 ? -8.582 -11.113 -6.112 1.00 94.31 138 LEU A C 1
ATOM 1012 O O . LEU A 1 138 ? -7.564 -11.558 -6.649 1.00 94.31 138 LEU A O 1
ATOM 1016 N N . PRO A 1 139 ? -9.671 -10.850 -6.851 1.00 93.81 139 PRO A N 1
ATOM 1017 C CA . PRO A 1 139 ? -9.620 -10.879 -8.303 1.00 93.81 139 PRO A CA 1
ATOM 1018 C C . PRO A 1 139 ? -8.547 -9.921 -8.837 1.00 93.81 139 PRO A C 1
ATOM 1020 O O . PRO A 1 139 ? -8.439 -8.782 -8.388 1.00 93.81 139 PRO A O 1
ATOM 1023 N N . LYS A 1 140 ? -7.815 -10.355 -9.872 1.00 93.06 140 LYS A N 1
ATOM 1024 C CA . LYS A 1 140 ? -6.731 -9.580 -10.517 1.00 93.06 140 LYS A CA 1
ATOM 1025 C C . LYS A 1 140 ? -5.515 -9.325 -9.619 1.00 93.06 140 LYS A C 1
ATOM 1027 O O . LYS A 1 140 ? -4.720 -8.438 -9.944 1.00 93.06 140 LYS A O 1
ATOM 1032 N N . THR A 1 141 ? -5.360 -10.099 -8.548 1.00 93.12 141 THR A N 1
ATOM 1033 C CA . THR A 1 141 ? -4.089 -10.232 -7.841 1.00 93.12 141 THR A CA 1
ATOM 1034 C C . THR A 1 141 ? -3.507 -11.625 -8.040 1.00 93.12 141 THR A C 1
ATOM 1036 O O . THR A 1 141 ? -4.252 -12.585 -8.247 1.00 93.12 141 THR A O 1
ATOM 1039 N N . ASP A 1 142 ? -2.184 -11.721 -7.978 1.00 91.44 142 ASP A N 1
ATOM 1040 C CA . ASP A 1 142 ? -1.451 -12.985 -7.914 1.00 91.44 142 ASP A CA 1
ATOM 1041 C C . ASP A 1 142 ? -1.187 -13.326 -6.435 1.00 91.44 142 ASP A C 1
ATOM 1043 O O . ASP A 1 142 ? -1.146 -12.403 -5.612 1.00 91.44 142 ASP A O 1
ATOM 1047 N N . PRO A 1 143 ? -1.105 -14.616 -6.060 1.00 84.75 143 PRO A N 1
ATOM 1048 C CA . PRO A 1 143 ? -0.821 -15.007 -4.684 1.00 84.75 143 PRO A CA 1
ATOM 1049 C C . PRO A 1 143 ? 0.583 -14.553 -4.279 1.00 84.75 143 PRO A C 1
ATOM 1051 O O . PRO A 1 143 ? 1.509 -14.556 -5.092 1.00 84.75 143 PRO A O 1
ATOM 1054 N N . ILE A 1 144 ? 0.729 -14.156 -3.018 1.00 80.12 144 ILE A N 1
ATOM 1055 C CA . ILE A 1 144 ? 2.040 -13.939 -2.409 1.00 80.12 144 ILE A CA 1
ATOM 1056 C C . ILE A 1 144 ? 2.541 -15.309 -1.973 1.00 80.12 144 ILE A C 1
ATOM 1058 O O . ILE A 1 144 ? 1.822 -16.021 -1.281 1.00 80.12 144 ILE A O 1
ATOM 1062 N N . ASP A 1 145 ? 3.743 -15.675 -2.400 1.00 72.44 145 ASP A N 1
ATOM 1063 C CA . ASP A 1 145 ? 4.420 -16.867 -1.903 1.00 72.44 145 ASP A CA 1
ATOM 1064 C C . ASP A 1 145 ? 5.155 -16.503 -0.598 1.00 72.44 145 ASP A C 1
ATOM 1066 O O . ASP A 1 145 ? 6.128 -15.741 -0.657 1.00 72.44 145 ASP A O 1
ATOM 1070 N N . PRO A 1 146 ? 4.677 -16.964 0.574 1.00 62.41 146 PRO A N 1
ATOM 1071 C CA . PRO A 1 146 ? 5.295 -16.644 1.858 1.00 62.41 146 PRO A CA 1
ATOM 1072 C C . PRO A 1 146 ? 6.652 -17.336 2.052 1.00 62.41 146 PRO A C 1
ATOM 1074 O O . PRO A 1 146 ? 7.474 -16.830 2.810 1.00 62.41 146 PRO A O 1
ATOM 1077 N N . GLU A 1 147 ? 6.909 -18.435 1.336 1.00 58.34 147 GLU A N 1
ATOM 1078 C CA . GLU A 1 147 ? 8.145 -19.225 1.426 1.00 58.34 147 GLU A CA 1
ATOM 1079 C C . GLU A 1 147 ? 9.185 -18.812 0.374 1.00 58.34 147 GLU A C 1
ATOM 1081 O O . GLU A 1 147 ? 10.295 -19.349 0.331 1.00 58.34 147 GLU A O 1
ATOM 1086 N N . ALA A 1 148 ? 8.856 -17.843 -0.488 1.00 62.59 148 ALA A N 1
ATOM 1087 C CA . ALA A 1 148 ? 9.789 -17.365 -1.494 1.00 62.59 148 ALA A CA 1
ATOM 1088 C C . ALA A 1 148 ? 11.045 -16.778 -0.819 1.00 62.59 148 ALA A C 1
ATOM 1090 O O . ALA A 1 148 ? 10.936 -15.834 -0.021 1.00 62.59 148 ALA A O 1
ATOM 1091 N N . PRO A 1 149 ? 12.254 -17.274 -1.156 1.00 59.41 149 PRO A N 1
ATOM 1092 C CA . PRO A 1 149 ? 13.480 -16.774 -0.558 1.00 59.41 149 PRO A CA 1
ATOM 1093 C C . PRO A 1 149 ? 13.628 -15.270 -0.829 1.00 59.41 149 PRO A C 1
ATOM 1095 O O . PRO A 1 149 ? 13.214 -14.770 -1.884 1.00 59.41 149 PRO A O 1
ATOM 1098 N N . PRO A 1 150 ? 14.202 -14.503 0.116 1.00 63.38 150 PRO A N 1
ATOM 1099 C CA . PRO A 1 150 ? 14.438 -13.087 -0.097 1.00 63.38 150 PRO A CA 1
ATOM 1100 C C . PRO A 1 150 ? 15.329 -12.898 -1.326 1.00 63.38 150 PRO A C 1
ATOM 1102 O O . PRO A 1 150 ? 16.433 -13.431 -1.379 1.00 63.38 150 PRO A O 1
ATOM 1105 N N . ILE A 1 151 ? 14.847 -12.113 -2.294 1.00 65.81 151 ILE A N 1
ATOM 1106 C CA . ILE A 1 151 ? 15.602 -11.812 -3.512 1.00 65.81 151 ILE A CA 1
ATOM 1107 C C . ILE A 1 151 ? 16.906 -11.128 -3.110 1.00 65.81 151 ILE A C 1
ATOM 1109 O O . ILE A 1 151 ? 16.902 -10.028 -2.544 1.00 65.81 151 ILE A O 1
ATOM 1113 N N . THR A 1 152 ? 18.015 -11.791 -3.402 1.00 66.00 152 THR A N 1
ATOM 1114 C CA . THR A 1 152 ? 19.348 -11.312 -3.054 1.00 66.00 152 THR A CA 1
ATOM 1115 C C . THR A 1 152 ? 19.750 -10.146 -3.964 1.00 66.00 152 THR A C 1
ATOM 1117 O O . THR A 1 152 ? 19.300 -10.060 -5.112 1.00 66.00 152 THR A O 1
ATOM 1120 N N . PRO A 1 153 ? 20.638 -9.240 -3.514 1.00 64.12 153 PRO A N 1
ATOM 1121 C CA . P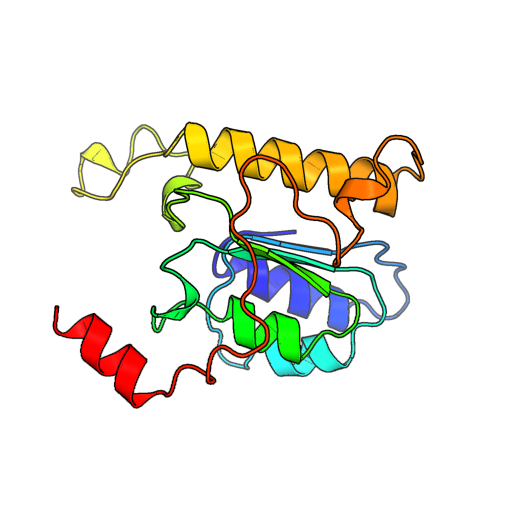RO A 1 153 ? 21.184 -8.196 -4.382 1.00 64.12 153 PRO A CA 1
ATOM 1122 C C . PRO A 1 153 ? 21.790 -8.751 -5.683 1.00 64.12 153 PRO A C 1
ATOM 1124 O O . PRO A 1 153 ? 21.624 -8.145 -6.740 1.00 64.12 153 PRO A O 1
ATOM 1127 N N . GLY A 1 154 ? 22.419 -9.933 -5.628 1.00 60.25 154 GLY A N 1
ATOM 1128 C CA . GLY A 1 154 ? 22.991 -10.614 -6.794 1.00 60.25 154 GLY A CA 1
ATOM 1129 C C . GLY A 1 154 ? 21.953 -10.981 -7.859 1.00 60.25 154 GLY A C 1
ATOM 1130 O O . GLY A 1 154 ? 22.165 -10.723 -9.042 1.00 60.25 154 GLY A O 1
ATOM 1131 N N . GLU A 1 155 ? 20.787 -11.495 -7.463 1.00 60.53 155 GLU A N 1
ATOM 1132 C CA . GLU A 1 155 ? 19.698 -11.829 -8.397 1.00 60.53 155 GLU A CA 1
ATOM 1133 C C . GLU A 1 155 ? 19.101 -10.590 -9.075 1.00 60.53 155 GLU A C 1
ATOM 1135 O O . GLU A 1 155 ? 18.721 -10.628 -10.253 1.00 60.53 155 GLU A O 1
ATOM 1140 N N . LYS A 1 156 ? 19.061 -9.461 -8.359 1.00 63.56 156 LYS A N 1
ATOM 1141 C CA . LYS A 1 156 ? 18.630 -8.187 -8.940 1.00 63.56 156 LYS A CA 1
ATOM 1142 C C . LYS A 1 156 ? 19.629 -7.670 -9.985 1.00 63.56 156 LYS A C 1
ATOM 1144 O O . LYS A 1 156 ? 19.205 -7.138 -11.008 1.00 63.56 156 LYS A O 1
ATOM 1149 N N . ILE A 1 157 ? 20.934 -7.871 -9.772 1.00 65.81 157 ILE A N 1
ATOM 1150 C CA . ILE A 1 157 ? 21.987 -7.522 -10.745 1.00 65.81 157 ILE A CA 1
ATOM 1151 C C . ILE A 1 157 ? 21.895 -8.408 -11.995 1.00 65.81 157 ILE A C 1
ATOM 1153 O O . ILE A 1 157 ? 21.972 -7.899 -13.107 1.00 65.81 157 ILE A O 1
ATOM 1157 N N . VAL A 1 158 ? 21.655 -9.715 -11.850 1.00 62.56 158 VAL A N 1
ATOM 1158 C CA . VAL A 1 158 ? 21.480 -10.625 -13.003 1.00 62.56 158 VAL A CA 1
ATOM 1159 C C . VAL A 1 158 ? 20.287 -10.218 -13.876 1.00 62.56 158 VAL A C 1
ATOM 1161 O O . VAL A 1 158 ? 20.336 -10.360 -15.096 1.00 62.56 158 VAL A O 1
ATOM 1164 N N . THR A 1 159 ? 19.231 -9.671 -13.271 1.00 59.88 159 THR A N 1
ATOM 1165 C CA . THR A 1 159 ? 18.053 -9.172 -13.998 1.00 59.88 159 THR A CA 1
ATOM 1166 C C . THR A 1 159 ? 18.349 -7.901 -14.813 1.00 59.88 159 THR A C 1
ATOM 1168 O O . THR A 1 159 ? 17.626 -7.634 -15.763 1.00 59.88 159 THR A O 1
ATOM 1171 N N . LEU A 1 160 ? 19.410 -7.138 -14.506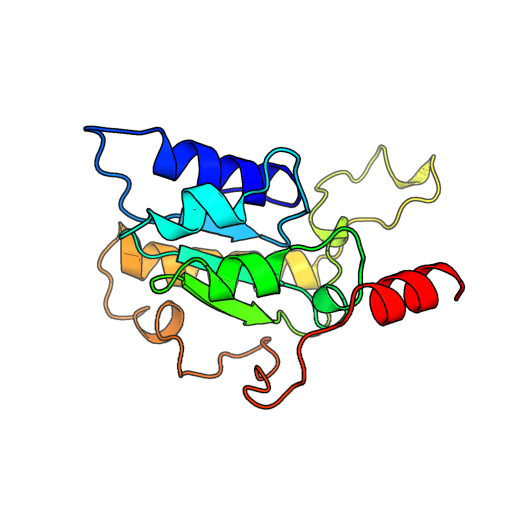 1.00 56.16 160 LEU A N 1
ATOM 1172 C CA . LEU A 1 160 ? 19.851 -6.006 -15.343 1.00 56.16 160 LEU A CA 1
ATOM 1173 C C . LEU A 1 160 ? 20.548 -6.438 -16.636 1.00 56.16 160 LEU A C 1
ATOM 1175 O O . LEU A 1 160 ? 20.583 -5.672 -17.594 1.00 56.16 160 LEU A O 1
ATOM 1179 N N . LEU A 1 161 ? 21.182 -7.611 -16.625 1.00 57.97 161 LEU A N 1
ATOM 1180 C CA . LEU A 1 161 ? 22.029 -8.094 -17.719 1.00 57.97 161 LEU A CA 1
ATOM 1181 C C . LEU A 1 161 ? 21.242 -8.898 -18.769 1.00 57.97 161 LEU A C 1
ATOM 1183 O O . LEU A 1 161 ? 21.846 -9.457 -19.684 1.00 57.97 161 LEU A O 1
ATOM 1187 N N . LYS A 1 162 ? 19.916 -8.980 -18.625 1.00 49.16 162 LYS A N 1
ATOM 1188 C CA . LYS A 1 162 ? 18.979 -9.641 -19.539 1.00 49.16 162 LYS A CA 1
ATOM 1189 C C . LYS A 1 162 ? 18.007 -8.624 -20.116 1.00 49.16 162 LYS A C 1
ATOM 1191 O O . LYS A 1 162 ? 17.671 -8.779 -21.307 1.00 49.16 162 LYS A O 1
#

Sequence (162 aa):
MGHGFGGSAAVFAAAGLTGTHVKSVAAIFPTVTNPAAEQPAATLDVPGLILTAPGDPKTLTSNALGLSRAWDKATLRIVSKARAGGLVEGRRLTKVLGLPGPHRRTQRSVRALLTGYLLYTLGGDKTYRRFADPDLQLPKTDPIDPEAPPITPGEKIVTLLK

Foldseek 3Di:
DDAACGLLVQLVVQLPDPPDPPQEGEREQYFADVVGSLVSLLVDPHAYEYEHEPCSLLANTGCRVSSCVSHVNYAYWHQYPDDRVQCPPDPDPCVVVVHDYHDVSNVVSCCVLVVLCCCCRVVVPVVSVLSSDNVDDDPRTDDDDPPPPRCDPVSSVVVVVD